Protein AF-A0A353QZH2-F1 (afdb_monomer_lite)

Foldseek 3Di:
DPPQQDKEWPDAQQWDQDDDPGQFIKTDQQFTWIDFRNDIDTAHIDDRHGDAQAAPVPRHGDDDDPQKDWDWDWKAARVRDIHIHIFDIAGHDPVRHGPDHTDDDDDDSRIHD

Sequence (113 aa):
MNEAFRNFVTGKAGLTGISGAATTYSTGSAGFNFCIDGKAYTKTQVSGGTTPTTDAKSGAAITLTANKGCVVVWTVNSGGTVAVYKGDTEDLDPDGDFKFAPEFPWVPDTVVP

Secondary structure (DSSP, 8-state):
----PPPEEES----B--STT--EEB--TT-EEEEETTEEEEEPPPSSEEPP-BBTTT--B----TTEEEEEEEEEETT--EEEEEEEEEEB-TTS-BSSPPPPPP--TTEE-

Radius of gyration: 15.51 Å; chains: 1; bounding box: 37×38×38 Å

Structure (mmCIF, N/CA/C/O backbone):
data_AF-A0A353QZH2-F1
#
_entry.id   AF-A0A353QZH2-F1
#
loop_
_atom_site.group_PDB
_atom_site.id
_atom_site.type_symbol
_atom_site.label_atom_id
_atom_site.label_alt_id
_atom_site.label_comp_id
_atom_site.label_asym_id
_atom_site.label_entity_id
_atom_site.label_seq_id
_atom_site.pdbx_PDB_ins_code
_atom_site.Cartn_x
_atom_site.Cartn_y
_atom_site.Cartn_z
_atom_site.occupancy
_atom_site.B_iso_or_equiv
_atom_site.auth_seq_id
_atom_site.auth_comp_id
_atom_site.auth_asym_id
_atom_site.auth_atom_id
_atom_site.pdbx_PDB_model_num
ATOM 1 N N . MET A 1 1 ? -21.121 -23.641 7.394 1.00 45.59 1 MET A N 1
ATOM 2 C CA . MET A 1 1 ? -20.778 -22.664 6.344 1.00 45.59 1 MET A CA 1
ATOM 3 C C . MET A 1 1 ? -19.989 -21.570 7.035 1.00 45.59 1 MET A C 1
ATOM 5 O O . MET A 1 1 ? -20.578 -20.875 7.846 1.00 45.59 1 MET A O 1
ATOM 9 N N . ASN A 1 2 ? -18.672 -21.491 6.831 1.00 47.06 2 ASN A N 1
ATOM 10 C CA . ASN A 1 2 ? -17.949 -20.269 7.183 1.00 47.06 2 ASN A CA 1
ATOM 11 C C . ASN A 1 2 ? -18.320 -19.270 6.093 1.00 47.06 2 ASN A C 1
ATOM 13 O O . ASN A 1 2 ? -17.890 -19.432 4.952 1.00 47.06 2 ASN A O 1
ATOM 17 N N . GLU A 1 3 ? -19.189 -18.314 6.400 1.00 52.88 3 GLU A N 1
ATOM 18 C CA . GLU A 1 3 ? -19.350 -17.173 5.510 1.00 52.88 3 GLU A CA 1
ATOM 19 C C . GLU A 1 3 ? -18.021 -16.416 5.534 1.00 52.88 3 GLU A C 1
ATOM 21 O O . GLU A 1 3 ? -17.573 -15.975 6.588 1.00 52.88 3 GLU A O 1
ATOM 26 N N . ALA A 1 4 ? -17.333 -16.356 4.395 1.00 60.28 4 ALA A N 1
ATOM 27 C CA . ALA A 1 4 ? -16.152 -15.520 4.260 1.00 60.28 4 ALA A CA 1
ATOM 28 C C . ALA A 1 4 ? -16.624 -14.062 4.308 1.00 60.28 4 ALA A C 1
ATOM 30 O O . ALA A 1 4 ? -17.113 -13.529 3.306 1.00 60.28 4 ALA A O 1
ATOM 31 N N . PHE A 1 5 ? -16.554 -13.439 5.484 1.00 66.25 5 PHE A N 1
ATOM 32 C CA . PHE A 1 5 ? -16.823 -12.016 5.614 1.00 66.25 5 PHE A CA 1
ATOM 33 C C . PHE A 1 5 ? -15.807 -11.252 4.760 1.00 66.25 5 PHE A C 1
ATOM 35 O O . PHE A 1 5 ? -14.605 -11.499 4.819 1.00 66.25 5 PHE A O 1
ATOM 42 N N . ARG A 1 6 ? -16.300 -10.363 3.892 1.00 82.50 6 ARG A N 1
ATOM 43 C CA . ARG A 1 6 ? -15.456 -9.627 2.943 1.00 82.50 6 ARG A CA 1
ATOM 44 C C . ARG A 1 6 ? -14.932 -8.341 3.567 1.00 82.50 6 ARG A C 1
ATOM 46 O O . ARG A 1 6 ? -15.682 -7.626 4.232 1.00 82.50 6 ARG A O 1
ATOM 53 N N . ASN A 1 7 ? -13.687 -8.010 3.247 1.00 92.94 7 ASN A N 1
ATOM 54 C CA . ASN A 1 7 ? -13.075 -6.734 3.597 1.00 92.94 7 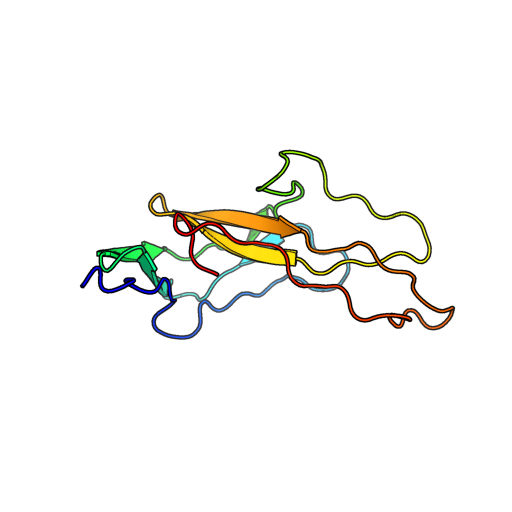ASN A CA 1
ATOM 55 C C . ASN A 1 7 ? -13.352 -5.716 2.490 1.00 92.94 7 ASN A C 1
ATOM 57 O O . ASN A 1 7 ? -13.088 -5.993 1.320 1.00 92.94 7 ASN A O 1
ATOM 61 N N . PHE A 1 8 ? -13.903 -4.554 2.838 1.00 93.00 8 PHE A N 1
ATOM 62 C CA . PHE A 1 8 ? -14.198 -3.500 1.862 1.00 93.00 8 PHE A CA 1
ATOM 63 C C . PHE A 1 8 ? -14.323 -2.115 2.505 1.00 93.00 8 PHE A C 1
ATOM 65 O O . PHE A 1 8 ? -14.644 -1.983 3.688 1.00 93.00 8 PHE A O 1
ATOM 72 N N . VAL A 1 9 ? -14.113 -1.068 1.707 1.00 94.44 9 VAL A N 1
ATOM 73 C CA . VAL A 1 9 ? -14.392 0.324 2.084 1.00 94.44 9 VAL A CA 1
ATOM 74 C C . VAL A 1 9 ? -15.826 0.684 1.694 1.00 94.44 9 VAL A C 1
ATOM 76 O O . VAL A 1 9 ? -16.259 0.445 0.565 1.00 94.44 9 VAL A O 1
ATOM 79 N N . THR A 1 10 ? -16.584 1.295 2.608 1.00 90.06 10 THR A N 1
ATOM 80 C CA . THR A 1 10 ? -17.940 1.776 2.309 1.00 90.06 10 THR A CA 1
ATOM 81 C C . THR A 1 10 ? -17.843 3.160 1.653 1.00 90.06 10 THR A C 1
ATOM 83 O O . THR A 1 10 ? -17.886 4.191 2.327 1.00 90.06 10 THR A O 1
ATOM 86 N N . GLY A 1 11 ? -17.665 3.189 0.331 1.00 90.44 11 GLY A N 1
ATOM 87 C CA . GLY A 1 11 ? -17.530 4.419 -0.458 1.00 90.44 11 GLY A CA 1
ATOM 88 C C . GLY A 1 11 ? -16.084 4.751 -0.841 1.00 90.44 11 GLY A C 1
ATOM 89 O O . GLY A 1 11 ? -15.187 3.919 -0.751 1.00 90.44 11 GLY A O 1
ATOM 90 N N . LYS A 1 12 ? -15.842 5.973 -1.327 1.00 91.19 12 LYS A N 1
ATOM 91 C CA . LYS A 1 12 ? -14.519 6.377 -1.829 1.00 91.19 12 LYS A CA 1
ATOM 92 C C . LYS A 1 12 ? -13.616 6.855 -0.690 1.00 91.19 12 LYS A C 1
ATOM 94 O O . LYS A 1 12 ? -13.868 7.903 -0.110 1.00 91.19 12 LYS A O 1
ATOM 99 N N . ALA A 1 13 ? -12.498 6.159 -0.471 1.00 93.00 13 ALA A N 1
ATOM 100 C CA . ALA A 1 13 ? -11.470 6.551 0.505 1.00 93.00 13 ALA A CA 1
ATOM 101 C C . ALA A 1 13 ? -10.791 7.903 0.194 1.00 93.00 13 ALA A C 1
ATOM 103 O O . ALA A 1 13 ? -10.226 8.544 1.078 1.00 93.00 13 ALA A O 1
ATOM 104 N N . GLY A 1 14 ? -10.850 8.363 -1.063 1.00 93.12 14 GLY A N 1
ATOM 105 C CA . GLY A 1 14 ? -10.387 9.701 -1.450 1.00 93.12 14 GLY A CA 1
ATOM 106 C C . GLY A 1 14 ? -8.865 9.871 -1.461 1.00 93.12 14 GLY A C 1
ATOM 107 O O . GLY A 1 14 ? -8.380 10.936 -1.092 1.00 93.12 14 GLY A O 1
ATOM 108 N N . LEU A 1 15 ? -8.121 8.838 -1.870 1.00 94.56 15 LEU A N 1
ATOM 109 C CA . LEU A 1 15 ? -6.665 8.902 -2.002 1.00 94.56 15 LEU A CA 1
ATOM 110 C C . LEU A 1 15 ? -6.247 10.003 -2.995 1.00 94.56 15 LEU A C 1
ATOM 112 O O . LEU A 1 15 ? -6.669 9.992 -4.153 1.00 94.56 15 LEU A O 1
ATOM 116 N N . THR A 1 16 ? -5.462 10.969 -2.524 1.00 95.56 16 THR A N 1
ATOM 117 C CA . THR A 1 16 ? -5.030 12.167 -3.262 1.00 95.56 16 THR A CA 1
ATOM 118 C C . THR A 1 16 ? -3.616 12.583 -2.850 1.00 95.56 16 THR A C 1
ATOM 120 O O . THR A 1 16 ? -3.065 12.063 -1.882 1.00 95.56 16 THR A O 1
ATOM 123 N N . GLY A 1 17 ? -3.015 13.521 -3.590 1.00 92.44 17 GLY A N 1
ATOM 124 C CA . GLY A 1 17 ? -1.678 14.047 -3.289 1.00 92.44 17 GLY A CA 1
ATOM 125 C C . GLY A 1 17 ? -0.514 13.202 -3.815 1.00 92.44 17 GLY A C 1
ATOM 126 O O . GLY A 1 17 ? 0.622 13.521 -3.508 1.00 92.44 17 GLY A O 1
ATOM 127 N N . ILE A 1 18 ? -0.775 12.167 -4.624 1.00 90.25 18 ILE A N 1
ATOM 128 C CA . ILE A 1 18 ? 0.227 11.167 -5.044 1.00 90.25 18 ILE A CA 1
ATOM 129 C C . ILE A 1 18 ? 0.597 11.314 -6.526 1.00 90.25 18 ILE A C 1
ATOM 131 O O . ILE A 1 18 ? 0.397 10.409 -7.332 1.00 90.25 18 ILE A O 1
ATOM 135 N N . SER A 1 19 ? 1.095 12.483 -6.914 1.00 88.25 19 SER A N 1
ATOM 136 C CA . SER A 1 19 ? 1.488 12.768 -8.300 1.00 88.25 19 SER A CA 1
ATOM 137 C C . SER A 1 19 ? 2.973 13.092 -8.409 1.00 88.25 19 SER A C 1
ATOM 139 O O . SER A 1 19 ? 3.494 13.858 -7.598 1.00 88.25 19 SER A O 1
ATOM 141 N N . GLY A 1 20 ? 3.636 12.585 -9.451 1.00 87.38 20 GLY A N 1
ATOM 142 C CA . GLY A 1 20 ? 5.046 12.875 -9.716 1.00 87.38 20 GLY A CA 1
ATOM 143 C C . GLY A 1 20 ? 5.945 12.491 -8.538 1.00 87.38 20 GLY A C 1
ATOM 144 O O . GLY A 1 20 ? 5.856 11.384 -8.021 1.00 87.38 20 GLY A O 1
ATOM 145 N N . ALA A 1 21 ? 6.792 13.422 -8.095 1.00 88.50 21 ALA A N 1
ATOM 146 C CA . ALA A 1 21 ? 7.744 13.218 -7.000 1.00 88.50 21 ALA A CA 1
ATOM 147 C C . ALA A 1 21 ? 7.149 13.447 -5.591 1.00 88.50 21 ALA A C 1
ATOM 149 O O . ALA A 1 21 ? 7.883 13.764 -4.654 1.00 88.50 21 ALA A O 1
ATOM 150 N N . ALA A 1 22 ? 5.825 13.349 -5.428 1.00 94.50 22 ALA A N 1
ATOM 151 C CA . ALA A 1 22 ? 5.184 13.544 -4.133 1.00 94.50 22 ALA A CA 1
ATOM 152 C C . ALA A 1 22 ? 5.648 12.499 -3.102 1.00 94.50 22 ALA A C 1
ATOM 154 O O . ALA A 1 22 ? 5.635 11.296 -3.355 1.00 94.50 22 ALA A O 1
ATOM 155 N N . THR A 1 23 ? 6.016 12.966 -1.909 1.00 96.00 23 THR A N 1
ATOM 156 C CA . THR A 1 23 ? 6.424 12.124 -0.768 1.00 96.00 23 THR A CA 1
ATOM 157 C C . THR A 1 23 ? 5.335 12.005 0.298 1.00 96.00 23 THR A C 1
ATOM 159 O O . THR A 1 23 ? 5.536 11.370 1.337 1.00 96.00 23 THR A O 1
ATOM 162 N N . THR A 1 24 ? 4.176 12.613 0.046 1.00 97.25 24 THR A N 1
ATOM 163 C CA . THR A 1 24 ? 3.029 12.615 0.947 1.00 97.25 24 THR A CA 1
ATOM 164 C C . THR A 1 24 ? 1.755 12.177 0.233 1.00 97.25 24 THR A C 1
ATOM 166 O O . THR A 1 24 ? 1.666 12.200 -0.993 1.00 97.25 24 THR A O 1
ATOM 169 N N . TYR A 1 25 ? 0.756 11.781 1.015 1.00 97.75 25 TYR A N 1
ATOM 170 C CA . TYR A 1 25 ? -0.581 11.446 0.548 1.00 97.75 25 TYR A CA 1
ATOM 171 C C . TYR A 1 25 ? -1.646 11.998 1.498 1.00 97.75 25 TYR A C 1
ATOM 173 O O . TYR A 1 25 ? -1.392 12.301 2.669 1.00 97.75 25 TYR A O 1
ATOM 181 N N . SER A 1 26 ? -2.867 12.086 0.987 1.00 97.31 26 SER A N 1
ATOM 182 C CA . SER A 1 26 ? -4.053 12.457 1.751 1.00 97.31 26 SER A CA 1
ATOM 183 C C . SER A 1 26 ? -5.218 11.528 1.425 1.00 97.31 26 SER A C 1
ATOM 185 O O . SER A 1 26 ? -5.285 10.950 0.339 1.00 97.31 26 SER A O 1
ATOM 187 N N . THR A 1 27 ? -6.159 11.402 2.356 1.00 96.69 27 THR A N 1
ATOM 188 C CA . THR A 1 27 ? -7.443 10.710 2.155 1.00 96.69 27 THR A CA 1
ATOM 189 C C . THR A 1 27 ? -8.584 11.729 2.131 1.00 96.69 27 THR A C 1
ATOM 191 O O . THR A 1 27 ? -8.372 12.915 2.389 1.00 96.69 27 THR A O 1
ATOM 194 N N . GLY A 1 28 ? -9.811 11.276 1.854 1.00 94.56 28 GLY A N 1
ATOM 195 C CA . GLY A 1 28 ? -10.999 12.133 1.843 1.00 94.56 28 GLY A CA 1
ATOM 196 C C . GLY A 1 28 ? -11.153 12.945 3.134 1.00 94.56 28 GLY A C 1
ATOM 197 O O . GLY A 1 28 ? -10.868 12.448 4.227 1.00 94.56 28 GLY A O 1
ATOM 198 N N . SER A 1 29 ? -11.612 14.194 3.009 1.00 93.06 29 SER A N 1
ATOM 199 C CA . SER A 1 29 ? -11.715 15.149 4.124 1.00 93.06 29 SER A CA 1
ATOM 200 C C . SER A 1 29 ? -12.677 14.711 5.229 1.00 93.06 29 SER A C 1
ATOM 202 O O . SER A 1 29 ? -12.463 15.026 6.394 1.00 93.06 29 SER A O 1
ATOM 204 N N . ALA A 1 30 ? -13.703 13.932 4.884 1.00 93.38 30 ALA A N 1
ATOM 205 C CA . ALA A 1 30 ? -14.631 13.335 5.842 1.00 93.38 30 ALA A CA 1
ATOM 206 C C . ALA A 1 30 ? -14.094 12.046 6.505 1.00 93.38 30 ALA A C 1
ATOM 208 O O . ALA A 1 30 ? -14.793 11.436 7.311 1.00 93.38 30 ALA A O 1
ATOM 209 N N . GLY A 1 31 ? -12.878 11.603 6.165 1.00 94.19 31 GLY A N 1
ATOM 210 C CA . GLY A 1 31 ? -12.444 10.238 6.446 1.00 94.19 31 GLY A CA 1
ATOM 211 C C . GLY A 1 31 ? -13.217 9.216 5.610 1.00 94.19 31 GLY A C 1
ATOM 212 O O . GLY A 1 31 ? -13.856 9.556 4.612 1.00 94.19 31 GLY A O 1
ATOM 213 N N . PHE A 1 32 ? -13.137 7.949 6.000 1.00 95.88 32 PHE A N 1
ATOM 214 C CA . PHE A 1 32 ? -13.894 6.869 5.370 1.00 95.88 32 PHE A CA 1
ATOM 215 C C . PHE A 1 32 ? -14.148 5.733 6.361 1.00 95.88 32 PHE A C 1
ATOM 217 O O . PHE A 1 32 ? -13.381 5.529 7.305 1.00 95.88 32 PHE A O 1
ATOM 224 N N . ASN A 1 33 ? -15.226 4.984 6.135 1.00 96.25 33 ASN A N 1
ATOM 225 C CA . ASN A 1 33 ? -15.534 3.789 6.913 1.00 96.25 33 ASN A CA 1
ATOM 226 C C . ASN A 1 33 ? -15.142 2.543 6.126 1.00 96.25 33 ASN A C 1
ATOM 228 O O . ASN A 1 33 ? -15.190 2.523 4.893 1.00 96.25 33 ASN A O 1
ATOM 232 N N . PHE A 1 34 ? -14.744 1.506 6.846 1.00 95.94 34 PHE A N 1
ATOM 233 C CA . PHE A 1 34 ? -14.291 0.260 6.256 1.00 95.94 34 PHE A CA 1
ATOM 234 C C . PHE A 1 34 ? -14.671 -0.935 7.121 1.00 95.94 34 PHE A C 1
ATOM 236 O O . PHE A 1 34 ? -14.983 -0.795 8.303 1.00 95.94 34 PHE A O 1
ATOM 243 N N 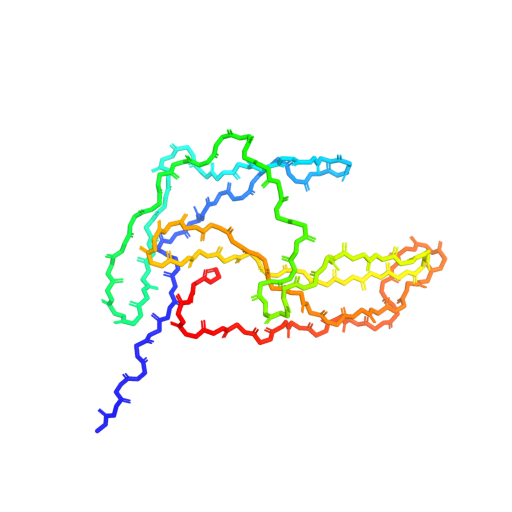. CYS A 1 35 ? -14.672 -2.109 6.505 1.00 95.62 35 CYS A N 1
ATOM 244 C CA . CYS A 1 35 ? -15.018 -3.373 7.125 1.00 95.62 35 CYS A CA 1
ATOM 245 C C . CYS A 1 35 ? -13.835 -4.334 7.025 1.00 95.62 35 CYS A C 1
ATOM 247 O O . CYS A 1 35 ? -13.248 -4.470 5.950 1.00 95.62 35 CYS A O 1
ATOM 249 N N . ILE A 1 36 ? -13.512 -4.998 8.135 1.00 95.38 36 ILE A N 1
ATOM 250 C CA . ILE A 1 36 ? -12.589 -6.136 8.174 1.00 95.38 36 ILE A CA 1
ATOM 251 C C . ILE A 1 36 ? -13.295 -7.256 8.929 1.00 95.38 36 ILE A C 1
ATOM 253 O O . ILE A 1 36 ? -13.739 -7.035 10.056 1.00 95.38 36 ILE A O 1
ATOM 257 N N . ASP A 1 37 ? -13.424 -8.422 8.297 1.00 91.75 37 ASP A N 1
ATOM 258 C CA . ASP A 1 37 ? -14.073 -9.612 8.867 1.00 91.75 37 ASP A CA 1
ATOM 259 C C . ASP A 1 37 ? -15.461 -9.313 9.477 1.00 91.75 37 ASP A C 1
ATOM 261 O O . ASP A 1 37 ? -15.790 -9.668 10.608 1.00 91.75 37 ASP A O 1
ATOM 265 N N . GLY A 1 38 ? -16.273 -8.530 8.756 1.00 90.94 38 GLY A N 1
ATOM 266 C CA . GLY A 1 38 ? -17.632 -8.167 9.177 1.00 90.94 38 GLY A CA 1
ATOM 267 C C . GLY A 1 38 ? -17.708 -7.076 10.252 1.00 90.94 38 GLY A C 1
ATOM 268 O O . GLY A 1 38 ? -18.803 -6.604 10.566 1.00 90.94 38 GLY A O 1
ATOM 269 N N . LYS A 1 39 ? -16.575 -6.622 10.800 1.00 92.69 39 LYS A N 1
ATOM 270 C CA . LYS A 1 39 ? -16.525 -5.546 11.791 1.00 92.69 39 LYS A CA 1
ATOM 271 C C . LYS A 1 39 ? -16.283 -4.194 11.129 1.00 92.69 39 LYS A C 1
ATOM 273 O O . LYS A 1 39 ? -15.342 -4.022 10.359 1.00 92.69 39 LYS A O 1
ATOM 278 N N . ALA A 1 40 ? -17.125 -3.222 11.472 1.00 95.00 40 ALA A N 1
ATOM 279 C CA . ALA A 1 40 ? -17.016 -1.852 10.989 1.00 95.00 40 ALA A CA 1
ATOM 280 C C . ALA A 1 40 ? -15.967 -1.045 11.770 1.00 95.00 40 ALA A C 1
ATOM 282 O O . ALA A 1 40 ? -15.877 -1.126 12.998 1.00 95.00 40 ALA A O 1
ATOM 283 N N . TYR A 1 41 ? -15.224 -0.222 11.037 1.00 96.88 41 TYR A N 1
ATOM 284 C CA . TYR A 1 41 ? -14.193 0.688 11.520 1.00 96.88 41 TYR A CA 1
ATOM 285 C C . TYR A 1 41 ? -14.286 2.031 10.790 1.00 96.88 41 TYR A C 1
ATOM 287 O O . TYR A 1 41 ? -14.869 2.137 9.707 1.00 96.88 41 TYR A O 1
ATOM 295 N N . THR A 1 42 ? -13.648 3.053 11.358 1.00 96.50 42 THR A N 1
ATOM 296 C CA . THR A 1 42 ? -13.563 4.388 10.761 1.00 96.50 42 THR A CA 1
ATOM 297 C C . THR A 1 42 ? -12.118 4.857 10.743 1.00 96.50 42 THR A C 1
ATOM 299 O O . THR A 1 42 ? -11.416 4.781 11.752 1.00 96.50 42 THR A O 1
ATOM 302 N N . LYS A 1 43 ? -11.678 5.390 9.601 1.00 96.25 43 LYS A N 1
ATOM 303 C CA . LYS A 1 43 ? -10.405 6.090 9.454 1.00 96.25 43 LYS A CA 1
ATOM 304 C C . LYS A 1 43 ? -10.675 7.586 9.346 1.00 96.25 43 LYS A C 1
ATOM 306 O O . LYS A 1 43 ? -11.360 8.040 8.432 1.00 96.25 43 LYS A O 1
ATOM 311 N N . THR A 1 44 ? -10.105 8.360 10.263 1.00 96.38 44 THR A N 1
ATOM 312 C CA . THR A 1 44 ? -10.077 9.825 10.157 1.00 96.38 44 THR A CA 1
ATOM 313 C C . THR A 1 44 ? -9.212 10.263 8.978 1.00 96.38 44 THR A C 1
ATOM 315 O O . THR A 1 44 ? -8.299 9.537 8.571 1.00 96.38 44 THR A O 1
ATOM 318 N N . GLN A 1 45 ? -9.466 11.459 8.447 1.00 96.38 45 GLN A N 1
ATOM 319 C CA . GLN A 1 45 ? -8.673 12.031 7.362 1.00 96.38 45 GLN A CA 1
ATOM 320 C C . GLN A 1 45 ? -7.162 11.924 7.638 1.00 96.38 45 GLN A C 1
ATOM 322 O O . GLN A 1 45 ? -6.683 12.261 8.721 1.00 96.38 45 GLN A O 1
ATOM 32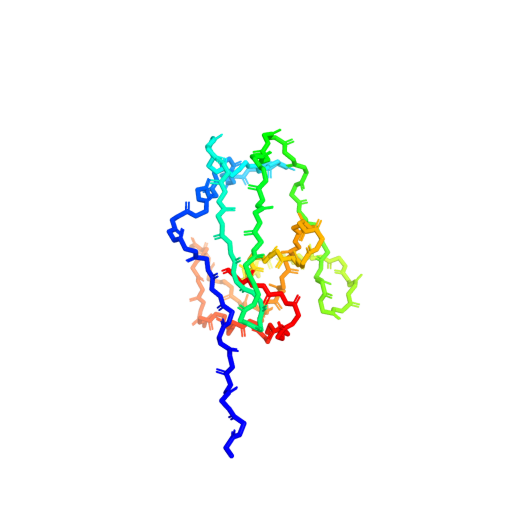7 N N . VAL A 1 46 ? -6.404 11.483 6.636 1.00 97.62 46 VAL A N 1
ATOM 328 C CA . VAL A 1 46 ? -4.965 11.738 6.541 1.00 97.62 46 VAL A CA 1
ATOM 329 C C . VAL A 1 46 ? -4.777 12.986 5.687 1.00 97.62 46 VAL A C 1
ATOM 331 O O . VAL A 1 46 ? -5.320 13.062 4.586 1.00 97.62 46 VAL A O 1
ATOM 334 N N . SER A 1 47 ? -4.035 13.965 6.199 1.00 96.81 47 SER A N 1
ATOM 335 C CA . SER A 1 47 ? -3.711 15.205 5.492 1.00 96.81 47 SER A CA 1
ATOM 336 C C . SER A 1 47 ? -2.197 15.358 5.440 1.00 96.81 47 SER A C 1
ATOM 338 O O . SER A 1 47 ? -1.583 15.662 6.460 1.00 96.81 47 SER A O 1
ATOM 340 N N . GLY A 1 48 ? -1.600 15.119 4.270 1.00 96.56 48 GLY A N 1
ATOM 341 C CA . GLY A 1 48 ? -0.151 15.217 4.076 1.00 96.56 48 GLY A CA 1
ATOM 342 C C . GLY A 1 48 ? 0.651 14.180 4.869 1.00 96.56 48 GLY A C 1
ATOM 343 O O . GLY A 1 48 ? 1.736 14.488 5.355 1.00 96.56 48 GLY A O 1
ATOM 344 N N . GLY A 1 49 ? 0.117 12.967 5.034 1.00 97.00 49 GLY A N 1
ATOM 345 C CA . GLY A 1 49 ? 0.842 11.868 5.676 1.00 97.00 49 GLY A CA 1
ATOM 346 C C . GLY A 1 49 ? 1.980 11.365 4.791 1.00 97.00 49 GLY A C 1
ATOM 347 O O . GLY A 1 49 ? 1.887 11.445 3.571 1.00 97.00 49 GLY A O 1
ATOM 348 N N . THR A 1 50 ? 3.050 10.835 5.380 1.00 97.06 50 THR A N 1
ATOM 349 C CA . THR A 1 50 ? 4.190 10.295 4.623 1.00 97.06 50 THR A CA 1
ATOM 350 C C . THR A 1 50 ? 3.782 9.069 3.811 1.00 97.06 50 THR A C 1
ATOM 352 O O . THR A 1 50 ? 3.225 8.124 4.368 1.00 97.06 50 THR A O 1
ATOM 355 N N . THR A 1 51 ? 4.085 9.058 2.512 1.00 96.56 51 THR A N 1
ATOM 356 C CA . THR A 1 51 ? 3.828 7.906 1.637 1.00 96.56 51 THR A CA 1
ATOM 357 C C . THR A 1 51 ? 4.598 6.675 2.131 1.00 96.56 51 THR A C 1
ATOM 359 O O . THR A 1 51 ? 5.808 6.780 2.344 1.00 96.56 51 THR A O 1
ATOM 362 N N . PRO A 1 52 ? 3.945 5.511 2.318 1.00 96.62 52 PRO A N 1
ATOM 363 C CA . PRO A 1 52 ? 4.639 4.278 2.671 1.00 96.62 52 PRO A CA 1
ATOM 364 C C . PRO A 1 52 ? 5.704 3.906 1.630 1.00 96.62 52 PRO A C 1
ATOM 366 O O . PRO A 1 52 ? 5.426 3.873 0.434 1.00 96.62 52 PRO A O 1
ATOM 369 N N . THR A 1 53 ? 6.918 3.602 2.091 1.00 96.31 53 THR A N 1
ATOM 370 C CA . THR A 1 53 ? 8.071 3.243 1.240 1.00 96.31 53 THR A CA 1
ATOM 371 C C . THR A 1 53 ? 8.507 1.787 1.397 1.00 96.31 53 THR A C 1
ATOM 373 O O . THR A 1 53 ? 9.508 1.371 0.817 1.00 96.31 53 THR A O 1
ATOM 376 N N . THR A 1 54 ? 7.757 1.006 2.169 1.00 97.81 54 THR A N 1
ATOM 377 C CA . THR A 1 54 ? 8.077 -0.376 2.532 1.00 97.81 54 THR A CA 1
ATOM 378 C C . THR A 1 54 ? 6.909 -1.270 2.151 1.00 97.81 54 THR A C 1
ATOM 380 O O . THR A 1 54 ? 5.758 -0.931 2.427 1.00 97.81 54 THR A O 1
ATOM 383 N N . ASP A 1 55 ? 7.205 -2.415 1.541 1.00 97.69 55 ASP A N 1
ATOM 384 C CA . ASP A 1 55 ? 6.213 -3.447 1.271 1.00 97.69 55 ASP A CA 1
ATOM 385 C C . ASP A 1 55 ? 5.784 -4.107 2.585 1.00 97.69 55 ASP A C 1
ATOM 387 O O . ASP A 1 55 ? 6.589 -4.721 3.285 1.00 97.69 55 ASP A O 1
ATOM 391 N N . ALA A 1 56 ? 4.503 -3.992 2.919 1.00 97.56 56 ALA A N 1
ATOM 392 C CA . ALA A 1 56 ? 3.947 -4.488 4.171 1.00 97.56 56 ALA A CA 1
ATOM 393 C C . ALA A 1 56 ? 3.968 -6.019 4.288 1.00 97.56 56 ALA A C 1
ATOM 395 O O . ALA A 1 56 ? 3.881 -6.541 5.399 1.00 97.56 56 ALA A O 1
ATOM 396 N N . LYS A 1 57 ? 4.090 -6.746 3.168 1.00 95.81 57 LYS A N 1
ATOM 397 C CA . LYS A 1 57 ? 4.211 -8.209 3.178 1.00 95.81 57 LYS A CA 1
ATOM 398 C C . LYS A 1 57 ? 5.602 -8.663 3.612 1.00 95.81 57 LYS A C 1
ATOM 400 O O . LYS A 1 57 ? 5.718 -9.537 4.465 1.00 95.81 57 LYS A O 1
ATOM 405 N N . SER A 1 58 ? 6.644 -8.108 2.997 1.00 95.25 58 SER A N 1
ATOM 406 C CA . SER A 1 58 ? 8.033 -8.540 3.210 1.00 95.25 58 SER A CA 1
ATOM 407 C C . SER A 1 58 ? 8.798 -7.714 4.247 1.00 95.25 58 SER A C 1
ATOM 409 O O . SER A 1 58 ? 9.812 -8.177 4.763 1.00 95.25 58 SER A O 1
ATOM 411 N N . GLY A 1 59 ? 8.355 -6.489 4.536 1.00 96.38 59 GLY A N 1
ATOM 412 C CA . GLY A 1 59 ? 9.114 -5.512 5.318 1.00 96.38 59 GLY A CA 1
ATOM 413 C C . GLY A 1 59 ? 10.293 -4.890 4.559 1.00 96.38 59 GLY A C 1
ATOM 414 O O . GLY A 1 59 ? 11.058 -4.125 5.147 1.00 96.38 59 GLY A O 1
ATOM 415 N N . ALA A 1 60 ? 10.457 -5.194 3.268 1.00 96.69 60 ALA A N 1
ATOM 416 C CA . ALA A 1 60 ? 11.524 -4.648 2.438 1.00 96.69 60 ALA A CA 1
ATOM 417 C C . ALA A 1 60 ? 11.160 -3.267 1.875 1.00 96.69 60 ALA A C 1
ATOM 419 O O . ALA A 1 60 ? 9.999 -2.980 1.576 1.00 96.69 60 ALA A O 1
ATOM 420 N N . ALA A 1 61 ? 12.167 -2.413 1.689 1.00 97.69 61 ALA A N 1
ATOM 421 C CA . ALA A 1 61 ? 11.982 -1.135 1.010 1.00 97.69 61 ALA A CA 1
ATOM 422 C C . ALA A 1 61 ? 11.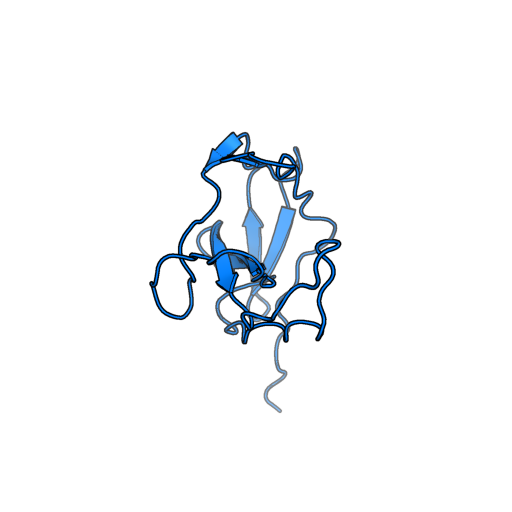557 -1.350 -0.453 1.00 97.69 61 ALA A C 1
ATOM 424 O O . ALA A 1 61 ? 12.093 -2.214 -1.149 1.00 97.69 61 ALA A O 1
ATOM 425 N N . ILE A 1 62 ? 10.619 -0.534 -0.927 1.00 96.06 62 ILE A N 1
ATOM 426 C CA . ILE A 1 62 ? 10.169 -0.523 -2.318 1.00 96.06 62 ILE A CA 1
ATOM 427 C C . ILE A 1 62 ? 11.166 0.310 -3.117 1.00 96.06 62 ILE A C 1
ATOM 429 O O . ILE A 1 62 ? 11.165 1.539 -3.061 1.00 96.06 62 ILE A O 1
ATOM 433 N N . THR A 1 63 ? 12.034 -0.371 -3.859 1.00 94.94 63 THR A N 1
ATOM 434 C CA . THR A 1 63 ? 13.015 0.249 -4.750 1.00 94.94 63 THR A CA 1
ATOM 435 C C . THR A 1 63 ? 12.826 -0.262 -6.174 1.00 94.94 63 THR A C 1
ATOM 437 O O . THR A 1 63 ? 12.476 -1.421 -6.400 1.00 94.94 63 THR A O 1
ATOM 440 N N . LEU A 1 64 ? 13.036 0.624 -7.147 1.00 93.94 64 LEU A N 1
ATOM 441 C CA . LEU A 1 64 ? 12.988 0.312 -8.572 1.00 93.94 64 LEU A CA 1
ATOM 442 C C . LEU A 1 64 ? 14.300 0.754 -9.213 1.00 93.94 64 LEU A C 1
ATOM 444 O O . LEU A 1 64 ? 14.811 1.838 -8.931 1.00 93.94 64 LEU A O 1
ATOM 448 N N . THR A 1 65 ? 14.851 -0.096 -10.070 1.00 94.81 65 THR A N 1
ATOM 449 C CA . THR A 1 65 ? 15.951 0.278 -10.960 1.00 94.81 65 THR A CA 1
ATOM 450 C C . THR A 1 65 ? 15.403 0.970 -12.207 1.00 94.81 65 THR A C 1
ATOM 452 O O . THR A 1 65 ? 14.203 0.920 -12.478 1.00 94.81 65 THR A O 1
ATOM 455 N N . ALA A 1 66 ? 16.279 1.591 -13.001 1.00 94.81 66 ALA A N 1
ATOM 456 C CA . ALA A 1 66 ? 15.882 2.179 -14.280 1.00 94.81 66 ALA A CA 1
ATOM 457 C C . ALA A 1 66 ? 15.143 1.157 -15.170 1.00 94.81 66 ALA A C 1
ATOM 459 O O . ALA A 1 66 ? 15.512 -0.020 -15.199 1.00 94.81 66 ALA A O 1
ATOM 460 N N . ASN A 1 67 ? 14.120 1.629 -15.890 1.00 95.38 67 ASN A N 1
ATOM 461 C CA . ASN A 1 67 ? 13.258 0.843 -16.786 1.00 95.38 67 ASN A CA 1
ATOM 462 C C . ASN A 1 67 ? 12.485 -0.302 -16.106 1.00 95.38 67 ASN A C 1
ATOM 464 O O . ASN A 1 67 ? 12.126 -1.278 -1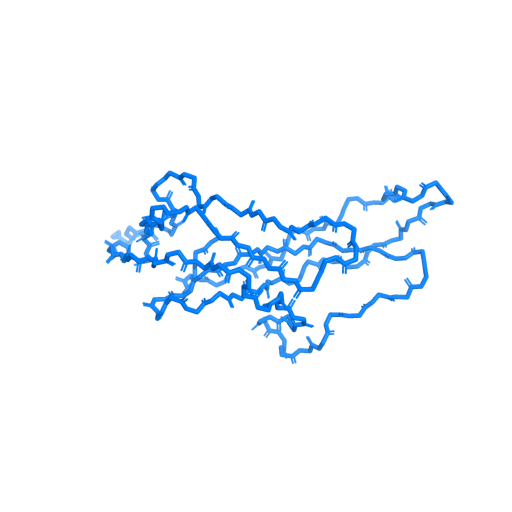6.761 1.00 95.38 67 ASN A O 1
ATOM 468 N N . LYS A 1 68 ? 12.226 -0.194 -14.799 1.00 96.88 68 LYS A N 1
ATOM 469 C CA . LYS A 1 68 ? 11.362 -1.113 -14.050 1.00 96.88 68 LYS A CA 1
ATOM 470 C C . LYS A 1 68 ? 10.210 -0.358 -13.395 1.00 96.88 68 LYS A C 1
ATOM 472 O O . LYS A 1 68 ? 10.392 0.762 -12.922 1.00 96.88 68 LYS A O 1
ATOM 477 N N . GLY A 1 69 ? 9.051 -1.002 -13.310 1.00 95.88 69 GLY A N 1
ATOM 478 C CA . GLY A 1 69 ? 7.870 -0.495 -12.613 1.00 95.88 69 GLY A CA 1
ATOM 479 C C . GLY A 1 69 ? 7.208 -1.578 -11.766 1.00 95.88 69 GLY A C 1
ATOM 480 O O . GLY A 1 69 ? 7.481 -2.761 -11.940 1.00 95.88 69 GLY A O 1
ATOM 481 N N . CYS A 1 70 ? 6.324 -1.193 -10.850 1.00 96.06 70 CYS A N 1
ATOM 482 C CA . CYS A 1 70 ? 5.483 -2.134 -10.110 1.00 96.06 70 CYS A CA 1
ATOM 483 C C . CYS A 1 70 ? 4.131 -1.508 -9.767 1.00 96.06 70 CYS A C 1
ATOM 485 O O . CYS A 1 70 ? 4.002 -0.282 -9.728 1.00 96.06 70 CYS A O 1
ATOM 487 N N . VAL A 1 71 ? 3.152 -2.346 -9.431 1.00 95.62 71 VAL A N 1
ATOM 488 C CA . VAL A 1 71 ? 1.902 -1.905 -8.801 1.00 95.62 71 VAL A CA 1
ATOM 489 C C . VAL A 1 71 ? 2.032 -1.936 -7.277 1.00 95.62 71 VAL A C 1
ATOM 491 O O . VAL A 1 71 ? 2.698 -2.807 -6.712 1.00 95.62 71 VAL A O 1
ATOM 494 N N . VAL A 1 72 ? 1.377 -0.994 -6.599 1.00 96.12 72 VAL A N 1
ATOM 495 C CA . VAL A 1 72 ? 1.189 -1.030 -5.145 1.00 96.12 72 VAL A CA 1
ATOM 496 C C . VAL A 1 72 ? -0.292 -0.943 -4.805 1.00 96.12 72 VAL A C 1
ATOM 498 O O . VAL A 1 72 ? -1.026 -0.136 -5.377 1.00 96.12 72 VAL A O 1
ATOM 501 N N . VAL A 1 73 ? -0.731 -1.766 -3.857 1.00 96.69 73 VAL A N 1
ATOM 502 C CA . VAL A 1 73 ? -2.086 -1.727 -3.304 1.00 96.69 73 VAL A CA 1
ATOM 503 C C . VAL A 1 73 ? -2.029 -1.040 -1.956 1.00 96.69 73 VAL A C 1
ATOM 505 O O . VAL A 1 73 ? -1.360 -1.512 -1.038 1.00 96.69 73 VAL A O 1
ATOM 508 N N . TRP A 1 74 ? -2.724 0.086 -1.850 1.00 97.06 74 TRP A N 1
ATOM 509 C CA . TRP A 1 74 ? -2.904 0.803 -0.596 1.00 97.06 74 TRP A CA 1
ATOM 510 C C . TRP A 1 74 ? -3.916 0.069 0.263 1.00 97.06 74 TRP A C 1
ATOM 512 O O . TRP A 1 74 ? -4.916 -0.409 -0.250 1.00 97.06 74 TRP A O 1
ATOM 522 N N . THR A 1 75 ? -3.644 -0.027 1.558 1.00 97.44 75 THR A N 1
ATOM 523 C CA . THR A 1 75 ? -4.484 -0.766 2.499 1.00 97.44 75 THR A CA 1
ATOM 524 C C . THR A 1 75 ? -4.562 -0.049 3.838 1.00 97.44 75 THR A C 1
ATOM 526 O O . THR A 1 75 ? -3.699 0.769 4.171 1.00 97.44 75 THR A O 1
ATOM 529 N N . VAL A 1 76 ? -5.579 -0.378 4.630 1.00 97.38 76 VAL A N 1
ATOM 530 C CA . VAL A 1 76 ? -5.686 0.029 6.033 1.00 97.38 76 VAL A CA 1
ATOM 531 C C . VAL A 1 76 ? -5.986 -1.179 6.921 1.00 97.38 76 VAL A C 1
ATOM 533 O O . VAL A 1 76 ? -6.742 -2.070 6.542 1.00 97.38 76 VAL A O 1
ATOM 536 N N . ASN A 1 77 ? -5.374 -1.233 8.105 1.00 96.81 77 ASN A N 1
ATOM 537 C CA . ASN A 1 77 ? -5.654 -2.269 9.104 1.00 96.81 77 ASN A CA 1
ATOM 538 C C . ASN A 1 77 ? -6.710 -1.808 10.129 1.00 96.81 77 ASN A C 1
ATOM 540 O O . ASN A 1 77 ? -7.133 -0.652 10.148 1.00 96.81 77 ASN A O 1
ATOM 544 N N . SER A 1 78 ? -7.108 -2.699 11.038 1.00 95.44 78 SER A N 1
ATOM 545 C CA . SER A 1 78 ? -8.095 -2.402 12.092 1.00 95.44 78 SER A CA 1
ATOM 546 C C . SER A 1 78 ? -7.673 -1.294 13.072 1.00 95.44 78 SER A C 1
ATOM 548 O O . SER A 1 78 ? -8.529 -0.692 13.718 1.00 95.44 78 SER A O 1
ATOM 550 N N . GLY A 1 79 ? -6.374 -0.993 13.167 1.00 94.62 79 GLY A N 1
ATOM 551 C CA . GLY A 1 79 ? -5.833 0.138 13.925 1.00 94.62 79 GLY A CA 1
ATOM 552 C C . GLY A 1 79 ? -5.848 1.467 13.161 1.00 94.62 79 GLY A C 1
ATOM 553 O O . GLY A 1 79 ? -5.436 2.489 13.704 1.00 94.62 79 GLY A O 1
ATOM 554 N N . GLY A 1 80 ? -6.293 1.477 11.902 1.00 93.94 80 GLY A N 1
ATOM 555 C CA . GLY A 1 80 ? -6.256 2.657 11.042 1.00 93.94 80 GLY A CA 1
ATOM 556 C C . GLY A 1 80 ? -4.868 2.962 10.467 1.00 93.94 80 GLY A C 1
ATOM 557 O O . GLY A 1 80 ? -4.669 4.042 9.908 1.00 93.94 80 GLY A O 1
ATOM 558 N N . THR A 1 81 ? -3.900 2.051 10.595 1.00 96.38 81 THR A N 1
ATOM 559 C CA . THR A 1 81 ? -2.578 2.199 9.977 1.00 96.38 81 THR A CA 1
ATOM 560 C C . THR A 1 81 ? -2.690 1.960 8.482 1.00 96.38 81 THR A C 1
ATOM 562 O O . THR A 1 81 ? -3.193 0.921 8.059 1.00 96.38 81 THR A O 1
ATOM 565 N N . VAL A 1 82 ? -2.201 2.917 7.697 1.00 97.44 82 VAL A N 1
ATOM 566 C CA . VAL A 1 82 ? -2.110 2.799 6.241 1.00 97.44 82 VAL A CA 1
ATOM 567 C C . VAL A 1 82 ? -0.789 2.139 5.872 1.00 97.44 82 VAL A C 1
ATOM 569 O O . VAL A 1 82 ? 0.263 2.527 6.383 1.00 97.44 82 VAL A O 1
ATOM 572 N N . ALA A 1 83 ? -0.849 1.167 4.973 1.00 97.56 83 ALA A N 1
ATOM 573 C CA . ALA A 1 83 ? 0.310 0.456 4.457 1.00 97.56 83 ALA A CA 1
ATOM 574 C C . ALA A 1 83 ? 0.122 0.146 2.967 1.00 97.56 83 ALA A C 1
ATOM 576 O O . ALA A 1 83 ? -0.993 0.228 2.449 1.00 97.56 83 ALA A O 1
ATOM 577 N N . VAL A 1 84 ? 1.201 -0.219 2.277 1.00 97.88 84 VAL A N 1
ATOM 578 C CA . VAL A 1 84 ? 1.139 -0.655 0.878 1.00 97.88 84 VAL A CA 1
ATOM 579 C C . VAL A 1 84 ? 1.669 -2.072 0.732 1.00 97.88 84 VAL A C 1
ATOM 581 O O . VAL A 1 84 ? 2.635 -2.451 1.391 1.00 97.88 84 VAL A O 1
ATOM 584 N N . TYR A 1 85 ? 1.044 -2.838 -0.151 1.00 98.19 85 TYR A N 1
ATOM 585 C CA . TYR A 1 85 ? 1.517 -4.146 -0.588 1.00 98.19 85 TYR A CA 1
ATOM 586 C C . TYR A 1 85 ? 2.043 -4.003 -2.008 1.00 98.19 85 TYR A C 1
ATOM 588 O O . TYR A 1 85 ? 1.383 -3.389 -2.849 1.00 98.19 85 TYR A O 1
ATOM 596 N N . LYS A 1 86 ? 3.237 -4.526 -2.275 1.00 97.06 86 LYS A N 1
ATOM 597 C CA . LYS A 1 86 ? 3.889 -4.404 -3.583 1.00 97.06 86 LYS A CA 1
ATOM 598 C C . LYS A 1 86 ? 3.623 -5.647 -4.433 1.00 97.06 86 LYS A C 1
ATOM 600 O O . LYS A 1 86 ? 3.919 -6.756 -3.995 1.00 97.06 86 LYS A O 1
ATOM 605 N N . GLY A 1 87 ? 3.094 -5.447 -5.640 1.00 96.19 87 GLY A N 1
ATOM 606 C CA . GLY A 1 87 ? 2.972 -6.491 -6.660 1.00 96.19 87 GLY A CA 1
ATOM 607 C C . GLY A 1 87 ? 4.295 -6.769 -7.371 1.00 96.19 87 GLY A C 1
ATOM 608 O O . GLY A 1 87 ? 5.370 -6.371 -6.903 1.00 96.19 87 GLY A O 1
ATOM 609 N N . ASP A 1 88 ? 4.231 -7.418 -8.525 1.00 95.25 88 ASP A N 1
ATOM 610 C CA . ASP A 1 88 ? 5.439 -7.779 -9.268 1.00 95.25 88 ASP A CA 1
ATOM 611 C C . ASP A 1 88 ? 6.174 -6.558 -9.833 1.00 95.25 88 ASP A C 1
ATOM 613 O O . ASP A 1 88 ? 5.606 -5.477 -10.024 1.00 95.25 88 ASP A O 1
ATOM 617 N N . THR A 1 89 ? 7.490 -6.708 -10.009 1.00 96.44 89 THR A N 1
ATOM 618 C CA . THR A 1 89 ? 8.314 -5.705 -10.691 1.00 96.44 89 THR A CA 1
ATOM 619 C C . THR A 1 89 ? 8.495 -6.125 -12.138 1.00 96.44 89 THR A C 1
ATOM 621 O O . THR A 1 89 ? 9.183 -7.108 -12.403 1.00 96.44 89 THR A O 1
ATOM 624 N N . GLU A 1 90 ? 7.970 -5.324 -13.054 1.00 97.75 90 GLU A N 1
ATOM 625 C CA . GLU A 1 90 ? 7.982 -5.601 -14.487 1.00 97.75 90 GLU A CA 1
ATOM 626 C C . GLU A 1 90 ? 8.874 -4.635 -15.261 1.00 97.75 90 GLU A C 1
ATOM 628 O O . GLU A 1 90 ? 9.224 -3.547 -14.790 1.00 97.75 90 GLU A O 1
ATOM 633 N N . ASP A 1 91 ? 9.264 -5.061 -16.461 1.00 97.62 91 ASP A N 1
ATOM 634 C CA . ASP A 1 91 ? 10.004 -4.232 -17.407 1.00 97.62 91 ASP A CA 1
ATOM 635 C C . ASP A 1 91 ? 9.130 -3.149 -18.035 1.00 97.62 91 ASP A C 1
ATOM 637 O O . ASP A 1 91 ? 8.010 -3.403 -18.484 1.00 97.62 91 ASP A O 1
ATOM 641 N N . LEU A 1 92 ? 9.715 -1.958 -18.143 1.00 97.94 92 LEU A N 1
ATOM 642 C CA . LEU A 1 92 ? 9.187 -0.862 -18.939 1.00 97.94 92 LEU A CA 1
ATOM 643 C C . LEU A 1 92 ? 9.871 -0.824 -20.310 1.00 97.94 92 LEU A C 1
ATOM 645 O O . LEU A 1 92 ? 11.021 -1.257 -20.483 1.00 97.94 92 LEU A O 1
ATOM 649 N N . ASP A 1 93 ? 9.150 -0.346 -21.312 1.00 96.12 93 ASP A N 1
ATOM 650 C CA . ASP A 1 93 ? 9.707 0.016 -22.608 1.00 96.12 93 ASP A CA 1
ATOM 651 C C . ASP A 1 93 ? 10.342 1.427 -22.579 1.00 96.12 93 ASP A C 1
ATOM 653 O O . ASP A 1 93 ? 10.320 2.094 -21.539 1.00 96.12 93 ASP A O 1
ATOM 657 N N . PRO A 1 94 ? 10.991 1.874 -23.671 1.00 94.94 94 PRO A N 1
ATOM 658 C CA . PRO A 1 94 ? 11.621 3.194 -23.718 1.00 94.94 94 PRO A CA 1
ATOM 659 C C . PRO A 1 94 ? 10.661 4.379 -23.548 1.00 94.94 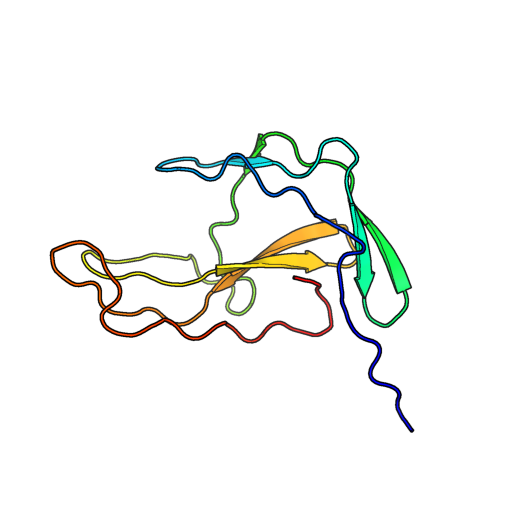94 PRO A C 1
ATOM 661 O O . PRO A 1 94 ? 11.127 5.459 -23.185 1.00 94.94 94 PRO A O 1
ATOM 664 N N . ASP A 1 95 ? 9.363 4.186 -23.794 1.00 94.50 95 ASP A N 1
ATOM 665 C CA . ASP A 1 95 ? 8.331 5.214 -23.641 1.00 94.50 95 ASP A CA 1
ATOM 666 C C . ASP A 1 95 ? 7.773 5.253 -22.202 1.00 94.50 95 ASP A C 1
ATOM 668 O O . ASP A 1 95 ? 7.078 6.196 -21.820 1.00 94.50 95 ASP A O 1
ATOM 672 N N . GLY A 1 96 ? 8.167 4.286 -21.364 1.00 91.62 96 GLY A N 1
ATOM 673 C CA . GLY A 1 96 ? 7.786 4.183 -19.958 1.00 91.62 96 GLY A CA 1
ATOM 674 C C . GLY A 1 96 ? 6.564 3.300 -19.715 1.00 91.62 96 GLY A C 1
ATOM 675 O O . GLY A 1 96 ? 6.081 3.249 -18.581 1.00 91.62 96 GLY A O 1
ATOM 676 N N . ASP A 1 97 ? 6.092 2.589 -20.739 1.00 95.50 97 ASP A N 1
ATOM 677 C CA . ASP A 1 97 ? 4.941 1.701 -20.646 1.00 95.50 97 ASP A CA 1
ATOM 678 C C . ASP A 1 97 ? 5.352 0.299 -20.189 1.00 95.50 97 ASP A C 1
ATOM 680 O O . ASP A 1 97 ? 6.449 -0.196 -20.461 1.00 95.50 97 ASP A O 1
ATOM 684 N N . PHE A 1 98 ? 4.452 -0.373 -19.472 1.00 96.88 98 PHE A N 1
ATOM 685 C CA . PHE A 1 98 ? 4.663 -1.746 -19.027 1.00 96.88 98 PHE A CA 1
ATOM 686 C C . PHE A 1 98 ? 4.664 -2.716 -20.213 1.00 96.88 98 PHE A C 1
ATOM 688 O O . PHE A 1 98 ? 3.655 -2.859 -20.902 1.00 96.88 98 PHE A O 1
ATOM 695 N N . LYS A 1 99 ? 5.761 -3.464 -20.394 1.00 96.50 99 LYS A N 1
ATOM 696 C CA . LYS A 1 99 ? 5.828 -4.548 -21.395 1.00 96.50 99 LYS A CA 1
ATOM 697 C C . LYS A 1 99 ? 4.907 -5.711 -21.039 1.00 96.50 99 LYS A C 1
ATOM 699 O O . LYS A 1 99 ? 4.322 -6.335 -21.920 1.00 96.50 99 LYS A O 1
ATOM 704 N N . PHE A 1 100 ? 4.789 -5.980 -19.742 1.00 95.12 100 PHE A N 1
ATOM 705 C CA . PHE A 1 100 ? 3.840 -6.913 -19.152 1.00 95.12 100 PHE A CA 1
ATOM 706 C C . PHE A 1 100 ? 3.151 -6.220 -17.985 1.00 95.12 100 PHE A C 1
ATOM 708 O O . PHE A 1 100 ? 3.796 -5.519 -17.205 1.00 95.12 100 PHE A O 1
ATOM 715 N N . ALA A 1 101 ? 1.834 -6.389 -17.883 1.00 93.88 101 ALA A N 1
ATOM 716 C CA . ALA A 1 101 ? 1.075 -5.817 -16.782 1.00 93.88 101 ALA A CA 1
ATOM 717 C C . ALA A 1 101 ? 1.517 -6.470 -15.458 1.00 93.88 101 ALA A C 1
ATOM 719 O O . ALA A 1 101 ? 1.454 -7.697 -15.364 1.00 93.88 101 ALA A O 1
ATOM 720 N N . PRO A 1 102 ? 1.923 -5.688 -14.440 1.00 95.44 102 PRO A N 1
ATOM 721 C CA . PRO A 1 102 ? 2.282 -6.239 -13.139 1.00 95.44 102 PRO A CA 1
ATOM 722 C C . PRO A 1 102 ? 1.100 -6.952 -12.487 1.00 95.44 102 PRO A C 1
ATOM 724 O O . PRO A 1 102 ? -0.017 -6.424 -12.475 1.00 95.44 102 PRO A O 1
ATOM 727 N N . GLU A 1 103 ? 1.350 -8.112 -11.884 1.00 96.38 103 GLU A N 1
ATOM 728 C CA . GLU A 1 103 ? 0.335 -8.791 -11.085 1.00 96.38 103 GLU A CA 1
ATOM 729 C C . GLU A 1 103 ? 0.083 -8.032 -9.773 1.00 96.38 103 GLU A C 1
ATOM 731 O O . GLU A 1 103 ? 0.998 -7.487 -9.140 1.00 96.38 103 GLU A O 1
ATOM 736 N N . PHE A 1 104 ? -1.184 -7.990 -9.354 1.00 94.88 104 PHE A N 1
ATOM 737 C CA . PHE A 1 104 ? -1.542 -7.454 -8.047 1.00 94.88 104 PHE A CA 1
ATOM 738 C C . PHE A 1 104 ? -0.962 -8.330 -6.926 1.00 94.88 104 PHE A C 1
ATOM 740 O O . PHE A 1 104 ? -0.964 -9.556 -7.021 1.00 94.88 104 PHE A O 1
ATOM 747 N N . PRO A 1 105 ? -0.506 -7.724 -5.819 1.00 95.62 105 PRO A N 1
ATOM 748 C CA . PRO A 1 105 ? -0.012 -8.481 -4.685 1.00 95.62 105 PRO A CA 1
ATOM 749 C C . PRO A 1 105 ? -1.120 -9.277 -4.002 1.00 95.62 105 PRO A C 1
ATOM 751 O O . PRO A 1 105 ? -2.282 -8.872 -3.957 1.00 95.62 105 PRO A O 1
ATOM 754 N N . TRP A 1 106 ? -0.711 -10.346 -3.324 1.00 93.38 106 TRP A N 1
ATOM 755 C CA . TRP A 1 106 ? -1.527 -10.923 -2.263 1.00 93.38 106 TRP A CA 1
ATOM 756 C C . TRP A 1 106 ? -1.712 -9.914 -1.120 1.00 93.38 106 TRP A C 1
ATOM 758 O O . TRP A 1 106 ? -0.733 -9.365 -0.606 1.00 93.38 106 TRP A O 1
ATOM 768 N N . VAL A 1 107 ? -2.962 -9.733 -0.698 1.00 93.19 107 VAL A N 1
ATOM 769 C CA . VAL A 1 107 ? -3.363 -8.879 0.423 1.00 93.19 107 VAL A CA 1
ATOM 770 C C . VAL A 1 107 ? -3.977 -9.770 1.514 1.00 93.19 107 VAL A C 1
ATOM 772 O O . VAL A 1 107 ? -4.853 -10.573 1.190 1.00 93.19 107 VAL A O 1
ATOM 775 N N . PRO A 1 108 ? -3.531 -9.680 2.782 1.00 92.75 108 PRO A N 1
ATOM 776 C CA . PRO A 1 108 ? -4.082 -10.489 3.867 1.00 92.75 108 PRO A CA 1
ATOM 777 C C . PRO A 1 108 ? -5.488 -10.043 4.281 1.00 92.75 108 PRO A C 1
ATOM 779 O O . PRO A 1 108 ? -5.805 -8.857 4.260 1.00 92.75 108 PRO A O 1
ATOM 782 N N . ASP A 1 109 ? -6.272 -10.973 4.829 1.00 93.38 109 ASP A N 1
ATOM 783 C CA . ASP A 1 109 ? -7.619 -10.700 5.363 1.00 93.38 109 ASP A CA 1
ATOM 784 C C . ASP A 1 109 ? -7.618 -9.810 6.625 1.00 93.38 109 ASP A C 1
ATOM 786 O O . ASP A 1 109 ? -8.670 -9.460 7.154 1.00 93.38 109 ASP A O 1
ATOM 790 N N . THR A 1 110 ? -6.451 -9.417 7.137 1.00 94.12 110 THR A N 1
ATOM 791 C CA . THR A 1 110 ? -6.317 -8.507 8.288 1.00 94.12 110 THR A CA 1
ATOM 792 C C . THR A 1 110 ? -6.278 -7.031 7.894 1.00 94.12 110 THR A C 1
ATOM 794 O O . THR A 1 110 ? -6.221 -6.160 8.770 1.00 94.12 110 THR A O 1
ATOM 797 N N . VAL A 1 111 ? -6.305 -6.738 6.593 1.00 96.00 111 VAL A N 1
ATOM 798 C CA . VAL A 1 111 ? -6.338 -5.381 6.043 1.00 96.00 111 VAL A CA 1
ATOM 799 C C . VAL A 1 111 ? -7.420 -5.265 4.976 1.00 96.00 111 VAL A C 1
ATOM 801 O O . VAL A 1 111 ? -7.941 -6.260 4.470 1.00 96.00 111 VAL A O 1
ATOM 804 N N . VAL A 1 112 ? -7.761 -4.031 4.626 1.00 95.69 112 VAL A N 1
ATOM 805 C CA . VAL A 1 112 ? -8.698 -3.728 3.546 1.00 95.69 112 VAL A CA 1
ATOM 806 C C . VAL A 1 112 ? -8.038 -2.810 2.518 1.00 95.69 112 VAL A C 1
ATOM 808 O O . VAL A 1 112 ? -7.426 -1.819 2.930 1.00 95.69 112 VAL A O 1
ATOM 811 N N . PRO A 1 113 ? -8.115 -3.142 1.218 1.00 93.75 113 PRO A N 1
ATOM 812 C CA . PRO A 1 113 ? -7.694 -2.255 0.139 1.00 93.75 113 PRO A CA 1
ATOM 813 C C . PRO A 1 113 ? -8.692 -1.116 -0.127 1.00 93.75 113 PRO A C 1
ATOM 815 O O . PRO A 1 113 ? -9.914 -1.327 0.060 1.00 93.75 113 PRO A O 1
#

pLDDT: mean 93.28, std 8.87, range [45.59, 98.19]